Protein AF-A0A850GMV8-F1 (afdb_monomer)

Sequence (50 aa):
MVDAAEIEAGMRVLEPSAGAGALASEIRARHPDATLHLIELSPHAAGHVV

pLDDT: mean 87.78, std 14.21, range [41.31, 97.81]

Foldseek 3Di:
DVVVVVDDAQAEDEDEQCQLVPVVVVCCVVHVRYHYDYHHDDPNRPDDDD

Radius of gyration: 10.87 Å; Cα contacts (8 Å, |Δi|>4): 65; chains: 1; bounding box: 23×24×27 Å

Nearest PDB structures (foldseek):
  5kpc-assembly1_B  TM=8.945E-01  e=1.094E-01  Thalictrum flavum subsp. glaucum
  5kn4-assembly1_B  TM=8.770E-01  e=1.353E-01  Thalictrum flavum subsp. glaucum
  5kpg-assembly1_B  TM=8.926E-01  e=1.260E-01  Thalictrum flavum subsp. glaucum
  5kpg-assembly1_A  TM=8.808E-01  e=1.260E-01  Thalictrum flavum subsp. glaucum
  8owx-assembly1_A  TM=8.596E-01  e=1.353E-01  Homo sapiens

Mean predicted aligned error: 4.9 Å

Structure (mmCIF, N/CA/C/O backbone):
data_AF-A0A850GMV8-F1
#
_entry.id   AF-A0A850GMV8-F1
#
loop_
_atom_site.group_PDB
_atom_site.id
_atom_site.type_symbol
_atom_site.label_atom_id
_atom_site.label_alt_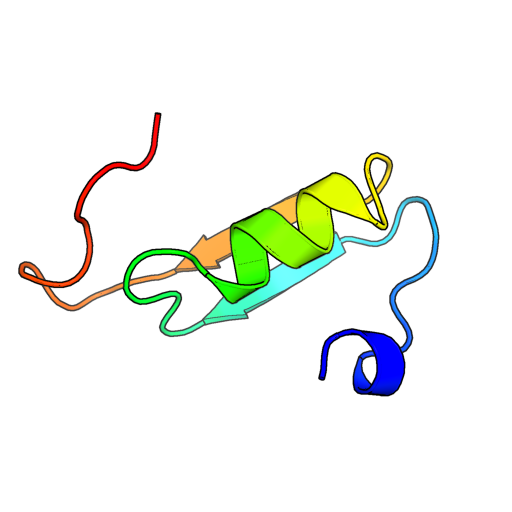id
_atom_site.label_comp_id
_atom_site.label_asym_id
_atom_site.label_entity_id
_atom_site.label_seq_id
_atom_site.pdbx_PDB_ins_code
_atom_site.Cartn_x
_atom_site.Cartn_y
_atom_site.Cartn_z
_atom_site.occupancy
_atom_site.B_iso_or_equiv
_atom_site.auth_seq_id
_atom_site.auth_comp_id
_atom_site.auth_asym_id
_atom_site.auth_atom_id
_atom_site.pdbx_PDB_model_num
ATOM 1 N N . MET A 1 1 ? -4.298 -11.757 -2.242 1.00 75.19 1 MET A N 1
ATOM 2 C CA . MET A 1 1 ? -2.901 -11.656 -1.746 1.00 75.19 1 MET A CA 1
ATOM 3 C C . MET A 1 1 ? -2.790 -10.671 -0.590 1.00 75.19 1 MET A C 1
ATOM 5 O O . MET A 1 1 ? -2.087 -10.996 0.352 1.00 75.19 1 MET A O 1
ATOM 9 N N . VAL A 1 2 ? -3.501 -9.533 -0.612 1.00 89.44 2 VAL A N 1
ATOM 10 C CA . VAL A 1 2 ? -3.513 -8.561 0.503 1.00 89.44 2 VAL A CA 1
ATOM 11 C C . VAL A 1 2 ? -3.970 -9.175 1.837 1.00 89.44 2 VAL A C 1
ATOM 13 O O . VAL A 1 2 ? -3.438 -8.813 2.877 1.00 89.44 2 VAL A O 1
ATOM 16 N N . ASP A 1 3 ? -4.865 -10.167 1.820 1.00 91.31 3 ASP A N 1
ATOM 17 C CA . ASP A 1 3 ? -5.330 -10.870 3.031 1.00 91.31 3 ASP A CA 1
ATOM 18 C C . ASP A 1 3 ? -4.203 -11.495 3.863 1.00 91.31 3 ASP A C 1
ATOM 20 O O . ASP A 1 3 ? -4.278 -11.516 5.085 1.00 91.31 3 ASP A O 1
ATOM 24 N N . ALA A 1 4 ? -3.141 -11.974 3.210 1.00 94.69 4 ALA A N 1
ATOM 25 C CA . ALA A 1 4 ? -2.011 -12.601 3.892 1.00 94.69 4 ALA A CA 1
ATOM 26 C C . ALA A 1 4 ? -1.097 -11.586 4.600 1.00 94.69 4 ALA A C 1
ATOM 28 O O . ALA A 1 4 ? -0.209 -11.988 5.343 1.00 94.69 4 ALA A O 1
ATOM 29 N N . ALA A 1 5 ? -1.281 -10.287 4.340 1.00 93.88 5 ALA A N 1
ATOM 30 C CA . ALA A 1 5 ? -0.513 -9.224 4.975 1.00 93.88 5 ALA A CA 1
ATOM 31 C C . ALA A 1 5 ? -1.109 -8.776 6.320 1.00 93.8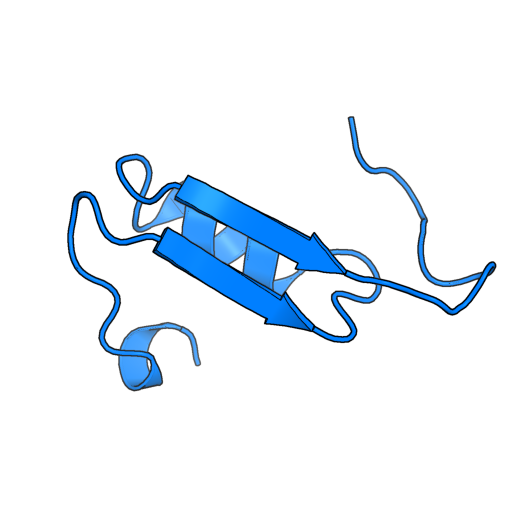8 5 ALA A C 1
ATOM 33 O O . ALA A 1 5 ? -0.488 -7.953 6.984 1.00 93.88 5 ALA A O 1
ATOM 34 N N . GLU A 1 6 ? -2.293 -9.288 6.695 1.00 96.19 6 GLU A N 1
ATOM 35 C CA . GLU A 1 6 ? -2.940 -9.048 7.998 1.00 96.19 6 GLU A CA 1
ATOM 36 C C . GLU A 1 6 ? -2.991 -7.555 8.379 1.00 96.19 6 GLU A C 1
ATOM 38 O O . GLU A 1 6 ? -2.764 -7.160 9.518 1.00 96.19 6 GLU A O 1
ATOM 43 N N . ILE A 1 7 ? -3.267 -6.700 7.388 1.00 95.88 7 ILE A N 1
ATOM 44 C CA . ILE A 1 7 ? -3.309 -5.248 7.572 1.00 95.88 7 ILE A CA 1
ATOM 45 C C . ILE A 1 7 ? -4.558 -4.880 8.372 1.00 95.88 7 ILE A C 1
ATOM 47 O O . ILE A 1 7 ? -5.687 -5.160 7.963 1.00 95.88 7 ILE A O 1
ATOM 51 N N . GLU A 1 8 ? -4.356 -4.176 9.480 1.00 95.00 8 GLU A N 1
ATOM 52 C CA . GLU A 1 8 ? -5.427 -3.658 10.327 1.00 95.00 8 GLU A CA 1
ATOM 53 C C . GLU A 1 8 ? -5.587 -2.136 10.182 1.00 95.00 8 GLU A C 1
ATOM 55 O O . GLU A 1 8 ? -4.732 -1.429 9.635 1.00 95.00 8 GLU A O 1
ATOM 60 N N . ALA A 1 9 ? -6.711 -1.610 10.673 1.00 92.00 9 ALA A N 1
ATOM 61 C CA . ALA A 1 9 ? -7.010 -0.183 10.624 1.00 92.00 9 ALA A CA 1
ATOM 62 C C . ALA A 1 9 ? -5.966 0.643 11.398 1.00 92.00 9 ALA A C 1
ATOM 64 O O . ALA A 1 9 ? -5.550 0.281 12.498 1.00 92.00 9 ALA A O 1
ATOM 65 N N . GLY A 1 10 ? -5.544 1.773 10.824 1.00 94.44 10 GLY A N 1
ATOM 66 C CA . GLY A 1 10 ? -4.563 2.673 11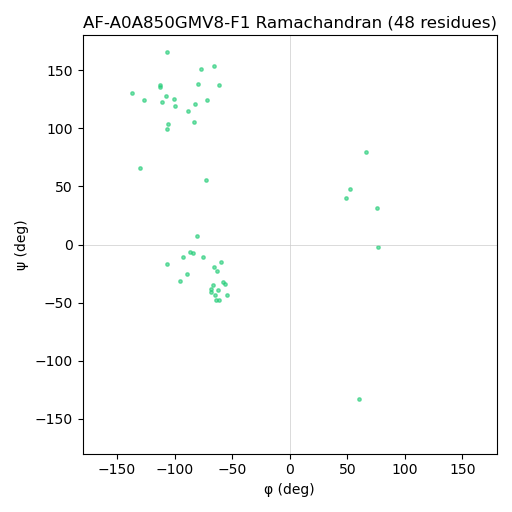.437 1.00 94.44 10 GLY A CA 1
ATOM 67 C C . GLY A 1 10 ? -3.107 2.201 11.357 1.00 94.44 10 GLY A C 1
ATOM 68 O O . GLY A 1 10 ? -2.209 2.929 11.787 1.00 9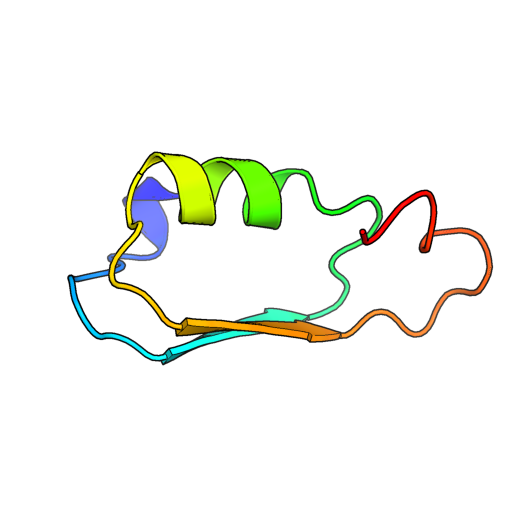4.44 10 GLY A O 1
ATOM 69 N N . MET A 1 11 ? -2.835 1.018 10.794 1.00 97.62 11 MET A N 1
ATOM 70 C CA . MET A 1 11 ? -1.464 0.552 10.595 1.00 97.62 11 MET A CA 1
ATOM 71 C C . MET A 1 11 ? -0.705 1.414 9.582 1.00 97.62 11 MET A C 1
ATOM 73 O O . MET A 1 11 ? -1.269 2.010 8.662 1.00 97.62 11 MET A O 1
ATOM 77 N N . ARG A 1 12 ? 0.621 1.442 9.732 1.00 97.81 12 ARG A N 1
ATOM 78 C CA . ARG A 1 12 ? 1.539 2.011 8.742 1.00 97.81 12 ARG A CA 1
ATOM 79 C C . ARG A 1 12 ? 2.121 0.873 7.919 1.00 97.81 12 ARG A C 1
ATOM 81 O O . ARG A 1 12 ? 2.791 0.005 8.470 1.00 97.81 12 ARG A O 1
ATOM 88 N N . VAL A 1 13 ? 1.875 0.895 6.618 1.00 96.81 13 VAL A N 1
ATOM 89 C CA . VAL A 1 13 ? 2.253 -0.178 5.694 1.00 96.81 13 VAL A CA 1
ATOM 90 C C . VAL A 1 13 ? 3.327 0.339 4.746 1.00 96.81 13 VAL A C 1
ATOM 92 O O . VAL A 1 13 ? 3.222 1.453 4.232 1.00 96.81 13 VAL A O 1
ATOM 95 N N . LEU A 1 14 ? 4.365 -0.464 4.521 1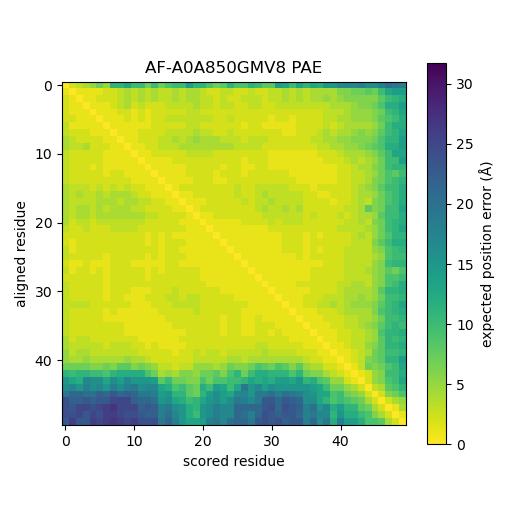.00 96.19 14 LEU A N 1
ATOM 96 C CA . LEU A 1 14 ? 5.400 -0.203 3.526 1.00 96.19 14 LEU A CA 1
ATOM 97 C C . LEU A 1 14 ? 5.267 -1.220 2.392 1.00 96.19 14 LEU A C 1
ATOM 99 O O . LEU A 1 14 ? 5.388 -2.418 2.635 1.00 96.19 14 LEU A O 1
ATOM 103 N N . GLU A 1 15 ? 5.089 -0.739 1.165 1.00 94.44 15 GLU A N 1
ATOM 104 C CA . GLU A 1 15 ? 5.205 -1.553 -0.046 1.00 94.44 15 GLU A CA 1
ATOM 105 C C . GLU A 1 15 ? 6.515 -1.194 -0.770 1.00 94.44 15 GLU A C 1
ATOM 107 O O . GLU A 1 15 ? 6.601 -0.153 -1.437 1.00 94.44 15 GLU A O 1
ATOM 112 N N . PRO A 1 16 ? 7.574 -2.004 -0.603 1.00 93.00 16 PRO A N 1
ATOM 113 C CA . PRO A 1 16 ? 8.799 -1.853 -1.373 1.00 93.00 16 PRO A CA 1
ATOM 114 C C . PRO A 1 16 ? 8.617 -2.418 -2.784 1.00 93.00 16 PRO A C 1
ATOM 116 O O . PRO A 1 16 ? 7.866 -3.371 -2.982 1.00 93.00 16 PRO A O 1
ATOM 119 N N . SER A 1 17 ? 9.355 -1.865 -3.749 1.00 91.69 17 SER A N 1
ATOM 120 C CA . SER A 1 17 ? 9.271 -2.263 -5.161 1.00 91.69 17 SER A CA 1
ATOM 121 C C . SER A 1 17 ? 7.830 -2.235 -5.668 1.00 91.69 17 SER A C 1
ATOM 123 O O . SER A 1 17 ? 7.350 -3.199 -6.266 1.00 91.69 17 SER A O 1
ATOM 125 N N . ALA A 1 18 ? 7.135 -1.131 -5.377 1.00 91.56 18 ALA A N 1
ATOM 126 C CA . ALA A 1 18 ? 5.701 -0.993 -5.620 1.00 91.56 18 ALA A CA 1
ATOM 127 C C . ALA A 1 18 ? 5.315 -1.166 -7.100 1.00 91.56 18 ALA A C 1
ATOM 129 O O . ALA A 1 18 ? 4.137 -1.352 -7.419 1.00 91.56 18 ALA A O 1
ATOM 130 N N . GLY A 1 19 ? 6.275 -1.120 -8.029 1.00 90.88 19 GLY A N 1
ATOM 131 C CA . GLY A 1 19 ? 5.987 -1.275 -9.441 1.00 90.88 19 GLY A CA 1
ATOM 132 C C . GLY A 1 19 ? 5.026 -0.175 -9.900 1.00 90.88 19 GLY A C 1
ATOM 133 O O . GLY A 1 19 ? 5.158 0.986 -9.520 1.00 90.88 19 GLY A O 1
ATOM 134 N N . ALA A 1 20 ? 3.993 -0.579 -10.640 1.00 89.44 20 ALA A N 1
ATOM 135 C CA . ALA A 1 20 ? 2.877 0.286 -11.028 1.00 89.44 20 ALA A CA 1
ATOM 136 C C . ALA A 1 20 ? 1.805 0.481 -9.924 1.00 89.44 20 ALA A C 1
ATOM 138 O O . ALA A 1 20 ? 0.741 1.029 -10.195 1.00 89.44 20 ALA A O 1
ATOM 139 N N . GLY A 1 21 ? 2.028 0.003 -8.693 1.00 90.94 21 GLY A N 1
ATOM 140 C CA . GLY A 1 21 ? 1.138 0.238 -7.547 1.00 90.94 21 GLY A CA 1
ATOM 141 C C . GLY A 1 21 ? -0.153 -0.591 -7.531 1.00 90.94 21 GLY A C 1
ATOM 142 O O . GLY A 1 21 ? -1.182 -0.132 -7.026 1.00 90.94 21 GLY A O 1
ATOM 143 N N . ALA A 1 22 ? -0.129 -1.809 -8.081 1.00 92.31 22 ALA A N 1
ATOM 144 C CA . ALA A 1 22 ? -1.298 -2.693 -8.096 1.00 92.31 22 ALA A CA 1
ATOM 145 C C . ALA A 1 22 ? -1.729 -3.108 -6.676 1.00 92.31 22 ALA A C 1
ATOM 147 O O . ALA A 1 22 ? -2.902 -2.966 -6.326 1.00 92.31 22 ALA A O 1
ATOM 148 N N . LEU A 1 23 ? -0.782 -3.548 -5.836 1.00 93.69 23 LEU A N 1
ATOM 149 C CA . LEU A 1 23 ? -1.076 -3.868 -4.435 1.00 93.69 23 LEU A CA 1
ATOM 150 C C . LEU A 1 23 ? -1.407 -2.599 -3.652 1.00 93.69 23 LEU A C 1
ATOM 152 O O . LEU A 1 23 ? -2.363 -2.612 -2.884 1.00 93.69 23 LEU A O 1
ATOM 156 N N . ALA A 1 24 ? -0.720 -1.485 -3.916 1.00 94.06 24 ALA A N 1
ATOM 157 C CA . ALA A 1 24 ? -1.033 -0.204 -3.292 1.00 94.06 24 ALA A CA 1
ATOM 158 C C . ALA A 1 24 ? -2.497 0.211 -3.477 1.00 94.06 24 ALA A C 1
ATOM 160 O O . ALA A 1 24 ? -3.146 0.695 -2.547 1.00 94.06 24 ALA A O 1
ATOM 161 N N . SER A 1 25 ? -3.020 0.031 -4.690 1.00 94.62 25 SER A N 1
ATOM 162 C CA . SER A 1 25 ? -4.414 0.329 -5.024 1.00 94.62 25 SER A CA 1
ATOM 163 C C . SER A 1 25 ? -5.376 -0.576 -4.257 1.00 94.62 25 SER A C 1
ATOM 165 O O . SER A 1 25 ? -6.360 -0.100 -3.692 1.00 94.62 25 SER A O 1
ATOM 167 N N . GLU A 1 26 ? -5.062 -1.868 -4.173 1.00 95.81 26 GLU A N 1
ATOM 168 C CA . GLU A 1 26 ? -5.879 -2.836 -3.443 1.00 95.81 26 GLU A CA 1
ATOM 169 C C . GLU A 1 26 ? -5.848 -2.597 -1.921 1.00 95.81 26 GLU A C 1
ATOM 171 O O . GLU A 1 26 ? -6.895 -2.637 -1.271 1.00 95.81 26 GLU A O 1
ATOM 176 N N . ILE A 1 27 ? -4.683 -2.264 -1.353 1.00 94.81 27 ILE A N 1
ATOM 177 C CA . ILE A 1 27 ? -4.524 -1.925 0.069 1.00 94.81 27 ILE A CA 1
ATOM 178 C C . ILE A 1 27 ? -5.359 -0.689 0.414 1.00 94.81 27 ILE A C 1
ATOM 180 O O . ILE A 1 27 ? -6.118 -0.731 1.378 1.00 94.81 27 ILE A O 1
ATOM 184 N N . ARG A 1 28 ? -5.293 0.382 -0.391 1.00 94.81 28 ARG A N 1
ATOM 185 C CA . ARG A 1 28 ? -6.091 1.602 -0.158 1.00 94.81 28 ARG A CA 1
ATOM 186 C C . ARG A 1 28 ? -7.595 1.349 -0.226 1.00 94.81 28 ARG A C 1
ATOM 188 O O . ARG A 1 28 ? -8.339 1.914 0.568 1.00 94.81 28 ARG A O 1
ATOM 195 N N . ALA A 1 29 ? -8.044 0.511 -1.161 1.00 95.56 29 ALA A N 1
ATOM 196 C CA . ALA A 1 29 ? -9.463 0.199 -1.315 1.00 95.56 29 ALA A CA 1
ATOM 197 C C . ALA A 1 29 ? -10.024 -0.590 -0.120 1.00 95.56 29 ALA A C 1
ATOM 199 O O . ALA A 1 29 ? -11.181 -0.411 0.253 1.00 95.56 29 ALA A O 1
ATOM 200 N N . ARG A 1 30 ? -9.210 -1.470 0.471 1.00 95.06 30 ARG A N 1
ATOM 201 C CA . ARG A 1 30 ? -9.632 -2.390 1.537 1.00 95.06 30 ARG A CA 1
ATOM 202 C C . ARG A 1 30 ? -9.362 -1.868 2.947 1.00 95.06 30 ARG A C 1
ATOM 204 O O . ARG A 1 30 ? -10.106 -2.193 3.865 1.00 95.06 30 ARG A O 1
ATOM 211 N N . HIS A 1 31 ? -8.306 -1.080 3.112 1.00 95.62 31 HIS A N 1
ATOM 212 C CA . HIS A 1 31 ? -7.824 -0.569 4.394 1.00 95.62 31 HIS A CA 1
ATOM 213 C C . HIS A 1 31 ? -7.611 0.951 4.289 1.00 95.62 31 HIS A C 1
ATOM 215 O O . HIS A 1 31 ? -6.474 1.417 4.359 1.00 95.62 31 HIS A O 1
ATOM 221 N N . PRO A 1 32 ? -8.684 1.743 4.094 1.00 96.00 32 PRO A N 1
ATOM 222 C CA . PRO A 1 32 ? -8.575 3.185 3.853 1.00 96.00 32 PRO A CA 1
ATOM 223 C C . PRO A 1 32 ? -7.958 3.956 5.030 1.00 96.00 32 PRO A C 1
ATOM 225 O O . PRO A 1 32 ? -7.385 5.022 4.828 1.00 96.00 32 PRO A O 1
ATOM 228 N N . ASP A 1 33 ? -8.033 3.400 6.241 1.00 96.56 33 ASP A N 1
ATOM 229 C CA . ASP A 1 33 ? -7.456 3.991 7.453 1.00 96.56 33 ASP A CA 1
ATOM 230 C C . ASP A 1 33 ? -5.962 3.671 7.630 1.00 96.56 33 ASP A C 1
ATOM 232 O O . ASP A 1 33 ? -5.318 4.183 8.547 1.00 96.56 33 ASP A O 1
ATOM 236 N N . ALA A 1 34 ? -5.394 2.799 6.793 1.00 96.44 34 ALA A N 1
ATOM 237 C CA . ALA A 1 34 ? -3.972 2.495 6.833 1.00 96.44 34 ALA A CA 1
ATOM 238 C C . ALA A 1 34 ? -3.169 3.600 6.131 1.00 96.44 34 ALA A C 1
ATOM 240 O O . ALA A 1 34 ? -3.519 4.078 5.050 1.00 96.44 34 ALA A O 1
ATOM 241 N N . THR A 1 35 ? -2.038 3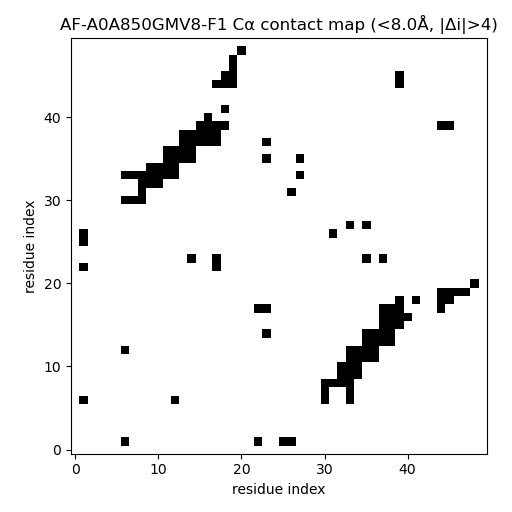.986 6.717 1.00 97.56 35 THR A N 1
ATOM 242 C CA . THR A 1 35 ? -1.099 4.908 6.065 1.00 97.56 35 THR A CA 1
ATOM 243 C C . THR A 1 35 ? -0.116 4.115 5.218 1.00 97.56 35 THR A C 1
ATOM 245 O O . THR A 1 35 ? 0.698 3.362 5.753 1.00 97.56 35 THR A O 1
ATOM 248 N N . LEU A 1 36 ? -0.165 4.306 3.901 1.00 95.50 36 LEU A N 1
ATOM 249 C CA . LEU A 1 36 ? 0.658 3.561 2.954 1.00 95.50 36 LEU A CA 1
ATOM 250 C C . LEU A 1 36 ? 1.876 4.370 2.488 1.00 95.50 36 LEU A C 1
ATOM 252 O O . LEU A 1 36 ? 1.741 5.468 1.947 1.00 95.50 36 LEU A O 1
ATOM 256 N N . HIS A 1 37 ? 3.063 3.791 2.653 1.00 96.12 37 HIS A N 1
ATOM 257 C CA . HIS A 1 37 ? 4.321 4.287 2.109 1.00 96.12 37 HIS A CA 1
ATOM 258 C C . HIS A 1 37 ? 4.769 3.384 0.957 1.00 96.12 37 HIS A C 1
ATOM 260 O O . HIS A 1 37 ? 4.862 2.170 1.118 1.00 96.12 37 HIS A O 1
ATOM 266 N N . LEU A 1 38 ? 5.061 3.982 -0.196 1.00 94.06 38 LEU A N 1
ATOM 267 C CA . LEU A 1 38 ? 5.504 3.271 -1.394 1.00 94.06 38 LEU A CA 1
ATOM 268 C C . LEU A 1 38 ? 6.952 3.628 -1.695 1.00 94.06 38 LEU A C 1
ATOM 270 O O . LEU A 1 38 ? 7.321 4.804 -1.635 1.00 94.06 38 LEU A O 1
ATOM 274 N N . ILE A 1 39 ? 7.758 2.630 -2.048 1.00 92.50 39 ILE A N 1
ATOM 275 C CA . ILE A 1 39 ? 9.122 2.846 -2.536 1.00 92.50 39 ILE A CA 1
ATOM 276 C C . ILE A 1 39 ? 9.279 2.119 -3.868 1.00 92.50 39 ILE A C 1
ATOM 278 O O . ILE A 1 39 ? 9.096 0.908 -3.939 1.00 92.50 39 ILE A O 1
ATOM 282 N N . GLU A 1 40 ? 9.675 2.849 -4.908 1.00 90.62 40 GLU A N 1
ATOM 283 C CA . GLU A 1 40 ? 10.064 2.294 -6.203 1.00 90.62 40 GLU A CA 1
ATOM 284 C C . GLU A 1 40 ? 11.326 3.006 -6.695 1.00 90.62 40 GLU A C 1
ATOM 286 O O . GLU A 1 40 ? 11.404 4.234 -6.678 1.00 90.62 40 GLU A O 1
ATOM 291 N N . LEU A 1 41 ? 12.325 2.227 -7.103 1.00 89.38 41 LEU A N 1
ATOM 292 C CA . LEU A 1 41 ? 13.627 2.739 -7.544 1.00 89.38 41 LEU A CA 1
ATOM 293 C C . LEU A 1 41 ? 13.797 2.643 -9.064 1.00 89.38 41 LEU A C 1
ATOM 295 O O . LEU A 1 41 ? 14.680 3.281 -9.637 1.00 89.38 41 LEU A O 1
ATOM 299 N N . SER A 1 42 ? 12.962 1.846 -9.724 1.00 85.88 42 SER A N 1
ATOM 300 C CA . SER A 1 42 ? 13.023 1.592 -11.153 1.00 85.88 42 SER A CA 1
ATOM 301 C C . SER A 1 42 ? 12.332 2.728 -11.909 1.00 85.88 42 SER A C 1
ATOM 303 O O . SER A 1 42 ? 11.125 2.930 -11.758 1.00 85.88 42 SER A O 1
ATOM 305 N N . PRO A 1 43 ? 13.044 3.436 -12.801 1.00 72.56 43 PRO A N 1
ATOM 306 C CA . PRO A 1 43 ? 12.509 4.624 -13.467 1.00 72.56 43 PRO A CA 1
ATOM 307 C C . PRO A 1 43 ? 11.333 4.329 -14.411 1.00 72.56 43 PRO A C 1
ATOM 309 O O . PRO A 1 43 ? 10.561 5.225 -14.726 1.00 72.56 43 PRO A O 1
ATOM 312 N N . HIS A 1 44 ? 11.172 3.077 -14.847 1.00 72.31 44 HIS A N 1
ATOM 313 C CA . HIS A 1 44 ? 10.098 2.652 -15.752 1.00 72.31 44 HIS A CA 1
ATOM 314 C C . HIS A 1 44 ? 8.852 2.131 -15.025 1.00 72.31 44 HIS A C 1
ATOM 316 O O . HIS A 1 44 ? 7.827 1.903 -15.660 1.00 72.31 44 HIS A O 1
ATOM 322 N N . ALA A 1 45 ? 8.942 1.907 -13.713 1.00 65.19 45 ALA A N 1
ATOM 323 C CA . ALA A 1 45 ? 7.850 1.364 -12.915 1.00 65.19 45 ALA A CA 1
ATOM 324 C C . ALA A 1 45 ? 6.936 2.459 -12.349 1.00 65.19 45 ALA A C 1
ATOM 326 O O . ALA A 1 45 ? 5.752 2.207 -12.149 1.00 65.19 45 ALA A O 1
ATOM 327 N N . ALA A 1 46 ? 7.456 3.681 -12.175 1.00 61.12 46 ALA A N 1
ATOM 328 C CA . ALA A 1 46 ? 6.706 4.855 -11.73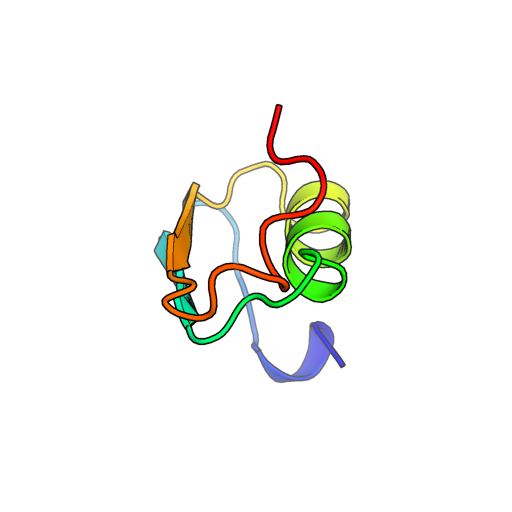2 1.00 61.12 46 ALA A CA 1
ATOM 329 C C . ALA A 1 46 ? 5.773 5.399 -12.836 1.00 61.12 46 ALA A C 1
ATOM 331 O O . ALA A 1 46 ? 5.846 6.557 -13.246 1.00 61.12 46 ALA A O 1
ATOM 332 N N . GLY A 1 47 ? 4.896 4.546 -13.355 1.00 56.91 47 GLY A N 1
ATOM 333 C CA . GLY A 1 47 ? 3.752 4.947 -14.153 1.00 56.91 47 GLY A CA 1
ATOM 334 C C . GLY A 1 47 ? 2.608 5.334 -13.223 1.00 56.91 47 GLY A C 1
ATOM 335 O O . GLY A 1 47 ? 1.957 4.461 -12.668 1.00 56.91 47 GLY A O 1
ATOM 336 N N . HIS A 1 48 ? 2.359 6.638 -13.099 1.00 48.91 48 HIS A N 1
ATOM 337 C CA . HIS A 1 48 ? 1.163 7.227 -12.485 1.00 48.91 48 HIS A CA 1
ATOM 338 C C . HIS A 1 48 ? 0.999 6.982 -10.971 1.00 48.91 48 HIS A C 1
ATOM 340 O O . HIS A 1 48 ? 0.193 6.173 -10.523 1.00 48.91 48 HIS A O 1
ATOM 346 N N . VAL A 1 49 ? 1.724 7.767 -10.170 1.00 45.44 49 VAL A N 1
ATOM 347 C CA . VAL A 1 49 ? 1.353 8.040 -8.774 1.00 45.44 49 VAL A CA 1
ATOM 348 C C . VAL A 1 49 ? 0.819 9.473 -8.749 1.00 45.44 49 VAL A C 1
ATOM 350 O O . VAL A 1 49 ? 1.602 10.411 -8.888 1.00 45.44 49 VAL A O 1
ATOM 353 N N . VAL A 1 50 ? -0.506 9.629 -8.676 1.00 41.31 50 VAL A N 1
ATOM 354 C CA . VAL A 1 50 ? -1.182 10.909 -8.381 1.00 41.31 50 VAL A CA 1
ATOM 355 C C . VAL A 1 50 ? -1.556 10.915 -6.910 1.00 41.31 50 VAL A C 1
ATOM 357 O O . VAL A 1 50 ? -2.020 9.851 -6.436 1.00 41.31 50 VAL A O 1
#

Solvent-accessible surface area (backbone atoms only — not comparable to full-atom values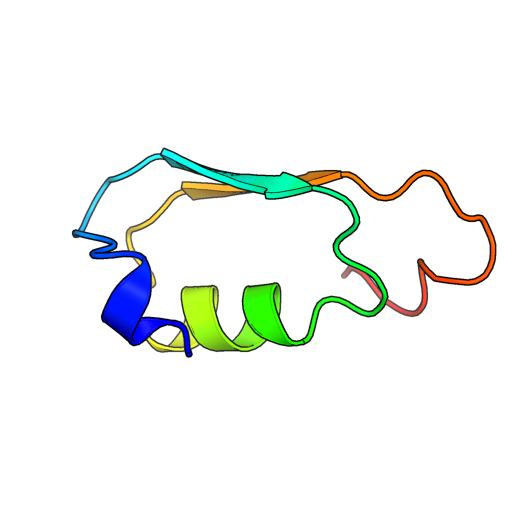): 3228 Å² total; per-residue (Å²): 116,71,78,82,65,70,79,53,81,66,38,78,46,77,40,71,70,36,48,65,33,66,65,58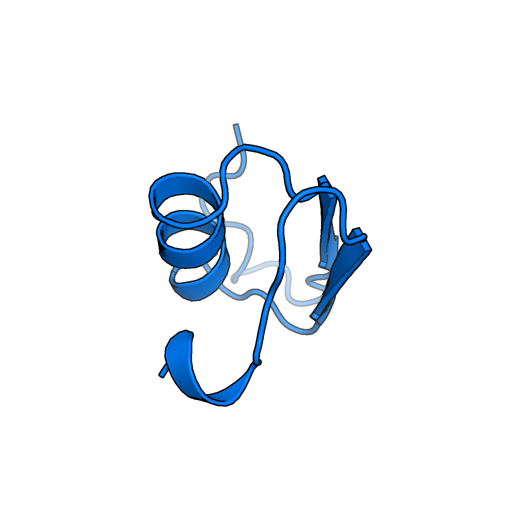,52,51,47,48,74,75,37,70,60,33,48,79,45,77,42,69,88,55,86,84,30,72,56,78,87,130

Secondary structure (DSSP, 8-state):
-GGGG---TT-EEEEET-TT-HHHHHHHHH-TTSEEEEE---TTT-----